Protein AF-A0A164F4Z4-F1 (afdb_monomer)

Solvent-accessible surface area (backbone atoms only — not comparable to full-atom values): 7548 Å² total; per-residue (Å²): 142,72,83,65,58,63,58,51,52,52,52,52,50,51,51,52,51,50,52,52,50,52,53,50,49,54,50,50,55,52,51,49,52,57,52,59,76,65,56,70,91,72,82,82,53,65,68,43,46,25,25,40,56,56,80,94,64,96,66,81,93,63,82,51,62,47,60,69,23,31,31,67,40,75,74,47,100,58,28,31,31,33,27,37,74,91,41,78,86,50,63,48,80,43,49,49,86,43,48,43,82,53,78,81,72,95,64,68,84,70,52,65,65,50,55,55,57,51,51,68,63,67,77,75,120

Secondary structure (DSSP, 8-state):
--TTHHHHHHHHHHHHHHHHHHHHHHHHHHHHHHHHHT-------TT-EEEEEPPP-SSTT---EEEEEEEEEESSSSEEEEEESS-TT-EEEEEGGGEEE-------TTHHHHHHHHHHHHT--

Organism: NCBI:txid35525

Mean predicted aligned error: 12.6 Å

Structure (mmCIF, N/CA/C/O backbone):
data_AF-A0A164F4Z4-F1
#
_entry.id   AF-A0A164F4Z4-F1
#
loop_
_atom_site.group_PDB
_atom_site.id
_atom_site.type_symbol
_atom_site.label_atom_id
_atom_site.label_alt_id
_atom_site.label_comp_id
_atom_site.label_asym_id
_atom_site.label_entity_id
_atom_site.label_seq_id
_atom_site.pdbx_PDB_ins_code
_atom_site.Cartn_x
_atom_site.Cartn_y
_atom_site.Cartn_z
_atom_site.occupancy
_atom_site.B_iso_or_equiv
_atom_site.auth_seq_id
_atom_site.auth_comp_id
_atom_site.auth_asym_id
_atom_site.auth_atom_id
_atom_site.pdbx_PDB_model_num
ATOM 1 N N . MET A 1 1 ? 50.979 -8.398 -28.961 1.00 48.81 1 MET A N 1
ATOM 2 C CA . MET A 1 1 ? 49.786 -7.734 -29.531 1.00 48.81 1 MET A CA 1
ATOM 3 C C . MET A 1 1 ? 48.606 -7.921 -28.572 1.00 48.81 1 MET A C 1
ATOM 5 O O . MET A 1 1 ? 47.720 -8.707 -28.859 1.00 48.81 1 MET A O 1
ATOM 9 N N . GLU A 1 2 ? 48.610 -7.248 -27.415 1.00 59.25 2 GLU A N 1
ATOM 10 C CA . GLU A 1 2 ? 47.579 -7.417 -26.360 1.00 59.25 2 GLU A CA 1
ATOM 11 C C . GLU A 1 2 ? 46.721 -6.152 -26.131 1.00 59.25 2 GLU A C 1
ATOM 13 O O . GLU A 1 2 ? 45.749 -6.178 -25.384 1.00 59.25 2 GLU A O 1
ATOM 18 N N . GLY A 1 3 ? 47.025 -5.046 -26.821 1.00 58.75 3 GLY A N 1
ATOM 19 C CA . GLY A 1 3 ? 46.422 -3.729 -26.566 1.00 58.75 3 GLY A CA 1
ATOM 20 C C . GLY A 1 3 ? 44.973 -3.524 -27.029 1.00 58.75 3 GLY A C 1
ATOM 21 O O . GLY A 1 3 ? 44.382 -2.520 -26.662 1.00 58.75 3 GLY A O 1
ATOM 22 N N . ASN A 1 4 ? 44.380 -4.446 -27.796 1.00 65.94 4 ASN A N 1
ATOM 23 C CA . ASN A 1 4 ? 43.045 -4.251 -28.394 1.00 65.94 4 ASN A CA 1
ATOM 24 C C . ASN A 1 4 ? 41.904 -4.931 -27.617 1.00 65.94 4 ASN A C 1
ATOM 26 O O . ASN A 1 4 ? 40.745 -4.545 -27.737 1.00 65.94 4 ASN A O 1
ATOM 30 N N . GLN A 1 5 ? 42.209 -5.940 -26.794 1.00 65.12 5 GLN A N 1
ATOM 31 C CA . GLN A 1 5 ? 41.161 -6.702 -26.108 1.00 65.12 5 GLN A CA 1
ATOM 32 C C . GLN A 1 5 ? 40.534 -5.918 -24.949 1.00 65.12 5 GLN A C 1
ATOM 34 O O . GLN A 1 5 ? 39.324 -5.973 -24.747 1.00 65.12 5 GLN A O 1
ATOM 39 N N . HIS A 1 6 ? 41.329 -5.136 -24.215 1.00 68.19 6 HIS A N 1
ATOM 40 C CA . HIS A 1 6 ? 40.847 -4.367 -23.065 1.00 68.19 6 HIS A CA 1
ATOM 41 C C . HIS A 1 6 ? 39.853 -3.257 -23.462 1.00 68.19 6 HIS A C 1
ATOM 43 O O . HIS A 1 6 ? 38.862 -3.023 -22.766 1.00 68.19 6 HIS A O 1
ATOM 49 N N . GLU A 1 7 ? 40.070 -2.605 -24.609 1.00 75.31 7 GLU A N 1
ATOM 50 C CA . GLU A 1 7 ? 39.136 -1.606 -25.144 1.00 75.31 7 GLU A CA 1
ATOM 51 C C . GLU A 1 7 ? 37.816 -2.237 -25.592 1.00 75.31 7 GLU A C 1
ATOM 53 O O . GLU A 1 7 ? 36.738 -1.697 -25.324 1.00 75.31 7 GLU A O 1
ATOM 58 N N . GLU A 1 8 ? 37.884 -3.415 -26.212 1.00 82.62 8 GLU A N 1
ATOM 59 C CA . GLU A 1 8 ? 36.706 -4.152 -26.653 1.00 82.62 8 GLU A CA 1
ATOM 60 C C . GLU A 1 8 ? 35.858 -4.633 -25.465 1.00 82.62 8 GLU A C 1
ATOM 62 O O . GLU A 1 8 ? 34.642 -4.417 -25.456 1.00 82.62 8 GLU A O 1
ATOM 67 N N . TYR A 1 9 ? 36.486 -5.165 -24.409 1.00 85.31 9 TYR A N 1
ATOM 68 C CA . TYR A 1 9 ? 35.792 -5.527 -23.167 1.00 85.31 9 TYR A CA 1
ATOM 69 C C . TYR A 1 9 ? 35.151 -4.315 -22.487 1.00 85.31 9 TYR A C 1
ATOM 71 O O . TYR A 1 9 ? 33.985 -4.376 -22.093 1.00 85.31 9 TYR A O 1
ATOM 79 N N . SER A 1 10 ? 35.860 -3.185 -22.403 1.00 88.06 10 SER A N 1
ATOM 80 C CA . SER A 1 10 ? 35.313 -1.941 -21.843 1.00 88.06 10 SER A CA 1
ATOM 81 C C . SER A 1 10 ? 34.098 -1.448 -22.637 1.00 88.06 10 SER A C 1
ATOM 83 O O . SER A 1 10 ? 33.088 -1.026 -22.064 1.00 88.06 10 SER A O 1
ATOM 85 N N . ARG A 1 11 ? 34.140 -1.563 -23.970 1.00 90.31 11 ARG A N 1
ATOM 86 C CA . ARG A 1 11 ? 33.025 -1.195 -24.850 1.00 90.31 11 ARG A CA 1
ATOM 87 C C . ARG A 1 11 ? 31.821 -2.117 -24.671 1.00 90.31 11 ARG A C 1
ATOM 89 O O . ARG A 1 11 ? 30.692 -1.627 -24.613 1.00 90.31 11 ARG A O 1
ATOM 96 N N . GLN A 1 12 ? 32.036 -3.428 -24.587 1.00 90.81 12 GLN A N 1
ATOM 97 C CA . GLN A 1 12 ? 30.966 -4.401 -24.352 1.00 90.81 12 GLN A CA 1
ATOM 98 C C . GLN A 1 12 ? 30.338 -4.223 -22.966 1.00 90.81 12 GLN A C 1
ATOM 100 O O . GLN A 1 12 ? 29.112 -4.194 -22.856 1.00 90.81 12 G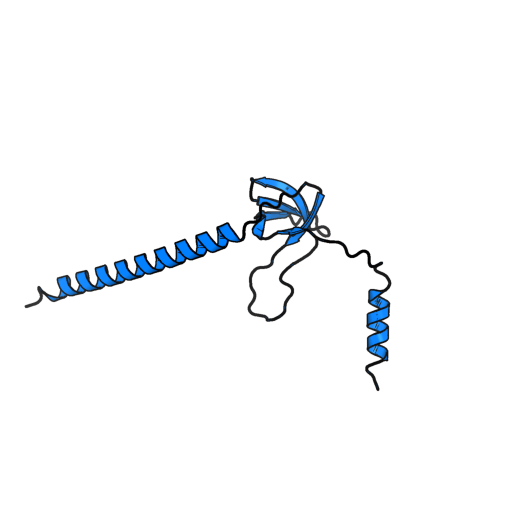LN A O 1
ATOM 105 N N . TRP A 1 13 ? 31.156 -4.004 -21.933 1.00 92.81 13 TRP A N 1
ATOM 106 C CA . TRP A 1 13 ? 30.694 -3.711 -20.578 1.00 92.81 13 TRP A CA 1
ATOM 107 C C . TRP A 1 13 ? 29.822 -2.453 -20.529 1.00 92.81 13 TRP A C 1
ATOM 109 O O . TRP A 1 13 ? 28.700 -2.502 -20.028 1.00 92.81 13 TRP A O 1
ATOM 119 N N . LYS A 1 14 ? 30.284 -1.343 -21.124 1.00 94.88 14 LYS A N 1
ATOM 120 C CA . LYS A 1 14 ? 29.508 -0.094 -21.199 1.00 94.88 14 LYS A CA 1
ATOM 121 C C . LYS A 1 14 ? 28.168 -0.294 -21.905 1.00 94.88 14 LYS A C 1
ATOM 123 O O . LYS A 1 14 ? 27.147 0.168 -21.405 1.00 94.88 14 LYS A O 1
ATOM 128 N N . LYS A 1 15 ? 28.148 -1.034 -23.020 1.00 94.94 15 LYS A N 1
ATOM 129 C CA . LYS A 1 15 ? 26.901 -1.375 -23.726 1.00 94.94 15 LYS A CA 1
ATOM 130 C C . LYS A 1 15 ? 25.951 -2.201 -22.856 1.00 94.94 15 LYS A C 1
ATOM 132 O O . LYS A 1 15 ? 24.760 -1.907 -22.816 1.00 94.94 15 LYS A O 1
ATOM 137 N N . ALA A 1 16 ? 26.458 -3.219 -22.161 1.00 94.56 16 ALA A N 1
ATOM 138 C CA . ALA A 1 16 ? 25.651 -4.055 -21.275 1.00 94.56 16 ALA A CA 1
ATOM 139 C C . ALA A 1 16 ? 25.078 -3.246 -20.100 1.00 94.56 16 ALA A C 1
ATOM 141 O O . ALA A 1 16 ? 23.894 -3.368 -19.786 1.00 94.56 16 ALA A O 1
ATOM 142 N N . GLN A 1 17 ? 25.889 -2.374 -19.498 1.00 95.88 17 GLN A N 1
ATOM 143 C CA . GLN A 1 17 ? 25.465 -1.477 -18.426 1.00 95.88 17 GLN A CA 1
ATOM 144 C C . GLN A 1 17 ? 24.385 -0.499 -18.902 1.00 95.88 17 GLN A C 1
ATOM 146 O O . GLN A 1 17 ? 23.386 -0.293 -18.213 1.00 95.88 17 GLN A O 1
ATOM 151 N N . GLU A 1 18 ? 24.547 0.080 -20.090 1.00 96.62 18 GLU A N 1
ATOM 152 C CA . GLU A 1 18 ? 23.564 0.996 -20.660 1.00 96.62 18 GLU A CA 1
ATOM 153 C C . GLU A 1 18 ? 22.235 0.297 -20.964 1.00 96.62 18 GLU A C 1
ATOM 155 O O . GLU A 1 18 ? 21.176 0.799 -20.584 1.00 96.62 18 GLU A O 1
ATOM 160 N N . LEU A 1 19 ? 22.276 -0.905 -21.544 1.00 96.94 19 LEU A N 1
ATOM 161 C CA . LEU A 1 19 ? 21.081 -1.728 -21.740 1.00 96.94 19 LEU A CA 1
ATOM 162 C C . LEU A 1 19 ? 20.391 -2.048 -20.408 1.00 96.94 19 LEU A C 1
ATOM 164 O O . LEU A 1 19 ? 19.179 -1.858 -20.282 1.00 96.94 19 LEU A O 1
ATOM 168 N N . ALA A 1 20 ? 21.146 -2.479 -19.395 1.00 96.12 20 ALA A N 1
ATOM 169 C CA . ALA A 1 20 ? 20.605 -2.765 -18.069 1.00 96.12 20 ALA A CA 1
ATOM 170 C C . ALA A 1 20 ? 19.920 -1.532 -17.456 1.00 96.12 20 ALA A C 1
ATOM 172 O O . ALA A 1 20 ? 18.789 -1.632 -16.977 1.00 96.12 20 ALA A O 1
ATOM 173 N N . ASN A 1 21 ? 20.548 -0.357 -17.549 1.00 96.94 21 ASN A N 1
ATOM 174 C CA . ASN A 1 21 ? 19.987 0.903 -17.061 1.00 96.94 21 ASN A CA 1
ATOM 175 C C . ASN A 1 21 ? 18.705 1.294 -17.804 1.00 96.94 21 ASN A C 1
ATOM 177 O O . ASN A 1 21 ? 17.725 1.690 -17.173 1.00 96.94 21 ASN A O 1
ATOM 181 N N . GLN A 1 22 ? 18.667 1.140 -19.130 1.00 97.19 22 GLN A N 1
ATOM 182 C CA . GLN A 1 22 ? 17.468 1.416 -19.923 1.00 97.19 22 GLN A CA 1
ATOM 183 C C . GLN A 1 22 ? 16.305 0.495 -19.537 1.00 97.19 22 GLN A C 1
ATOM 185 O O . GLN A 1 22 ? 15.163 0.949 -19.415 1.00 97.19 22 GLN A O 1
ATOM 190 N N . HIS A 1 23 ? 16.573 -0.795 -19.330 1.00 96.81 23 HIS A N 1
ATOM 191 C CA . HIS A 1 23 ? 15.556 -1.745 -18.883 1.00 96.81 23 HIS A CA 1
ATOM 192 C C . HIS A 1 23 ? 15.076 -1.443 -17.464 1.00 96.81 23 HIS A C 1
ATOM 194 O O . HIS A 1 23 ? 13.867 -1.448 -17.223 1.00 96.81 23 HIS A O 1
ATOM 200 N N . LEU A 1 24 ? 15.999 -1.126 -16.554 1.00 96.56 24 LEU A N 1
ATOM 201 C CA . LEU A 1 24 ? 15.677 -0.746 -15.185 1.00 96.56 24 LEU A CA 1
ATOM 202 C C . LEU A 1 24 ? 14.796 0.504 -15.157 1.00 96.56 24 LEU A C 1
ATOM 204 O O . LEU A 1 24 ? 13.750 0.496 -14.512 1.00 96.56 24 LEU A O 1
ATOM 208 N N . PHE A 1 25 ? 15.165 1.534 -15.918 1.00 97.31 25 PHE A N 1
ATOM 209 C CA . PHE A 1 25 ? 14.386 2.761 -16.033 1.00 97.31 25 PHE A CA 1
ATOM 210 C C . PHE A 1 25 ? 12.969 2.472 -16.536 1.00 97.31 25 PHE A C 1
ATOM 212 O O . PHE A 1 25 ? 11.996 2.821 -15.872 1.00 97.31 25 PHE A O 1
ATOM 219 N N . LYS A 1 26 ? 12.830 1.737 -17.649 1.00 96.56 26 LYS A N 1
ATOM 220 C CA . LYS A 1 26 ? 11.516 1.350 -18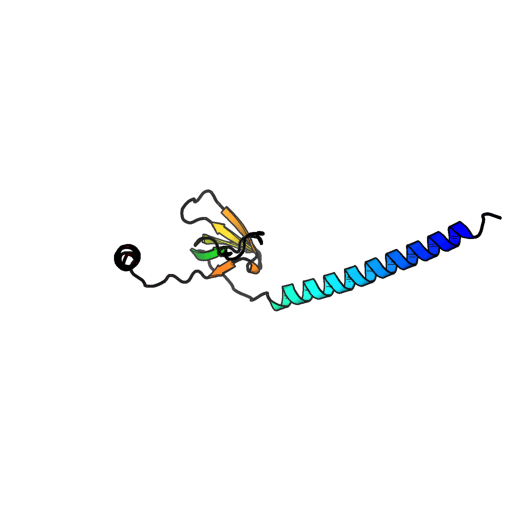.197 1.00 96.56 26 LYS A CA 1
ATOM 221 C C . LYS A 1 26 ? 10.667 0.584 -17.179 1.00 96.56 26 LYS A C 1
ATOM 223 O O . LYS A 1 26 ? 9.468 0.850 -17.055 1.00 96.56 26 LYS A O 1
ATOM 228 N N . ALA A 1 27 ? 11.267 -0.356 -16.448 1.00 95.31 27 ALA A N 1
ATOM 229 C CA . ALA A 1 27 ? 10.578 -1.132 -15.422 1.00 95.31 27 ALA A CA 1
ATOM 230 C C . ALA A 1 27 ? 10.113 -0.247 -14.255 1.00 95.31 27 ALA A C 1
ATOM 232 O O . ALA A 1 27 ? 8.949 -0.325 -13.861 1.00 95.31 27 ALA A O 1
ATOM 233 N N . GLN A 1 28 ? 10.979 0.640 -13.758 1.00 94.81 28 GLN A N 1
ATOM 234 C CA . GLN A 1 28 ? 10.659 1.586 -12.686 1.00 94.81 28 GLN A CA 1
ATOM 235 C C . GLN A 1 28 ? 9.553 2.562 -13.097 1.00 94.81 28 GLN A C 1
ATOM 237 O O . GLN A 1 28 ? 8.596 2.749 -12.346 1.00 94.81 28 GLN A O 1
ATOM 242 N N . THR A 1 29 ? 9.619 3.137 -14.304 1.00 94.38 29 THR A N 1
ATOM 243 C CA . THR A 1 29 ? 8.572 4.031 -14.823 1.00 94.38 29 THR A CA 1
ATOM 244 C C . THR A 1 29 ? 7.225 3.316 -14.892 1.00 94.38 29 THR A C 1
ATOM 246 O O . THR A 1 29 ? 6.206 3.856 -14.457 1.00 94.38 29 THR A O 1
ATOM 249 N N . LYS A 1 30 ? 7.213 2.074 -15.390 1.00 92.88 30 LYS A N 1
ATOM 250 C CA . LYS A 1 30 ? 6.002 1.251 -15.464 1.00 92.88 30 LYS A CA 1
ATOM 251 C C . LYS A 1 30 ? 5.455 0.933 -14.069 1.00 92.88 30 LYS A C 1
ATOM 253 O O . LYS A 1 30 ? 4.256 1.076 -13.845 1.00 92.88 30 LYS A O 1
ATOM 258 N N . GLN A 1 31 ? 6.318 0.547 -13.129 1.00 89.44 31 GLN A N 1
ATOM 259 C CA . GLN A 1 31 ? 5.931 0.255 -11.748 1.00 89.44 31 GLN A CA 1
ATOM 260 C C . GLN A 1 31 ? 5.341 1.482 -11.046 1.00 89.44 31 GLN A C 1
ATOM 262 O O . GLN A 1 31 ? 4.295 1.358 -10.412 1.00 89.44 31 GLN A O 1
ATOM 267 N N . LYS A 1 32 ? 5.966 2.656 -11.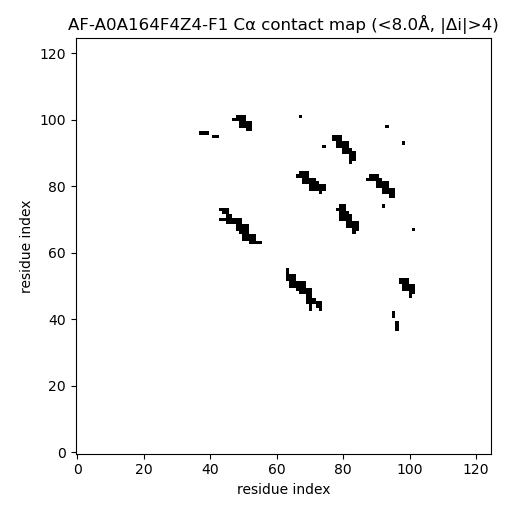203 1.00 89.50 32 LYS A N 1
ATOM 268 C CA . LYS A 1 32 ? 5.459 3.922 -10.663 1.00 89.50 32 LYS A CA 1
ATOM 269 C C . LYS A 1 32 ? 4.065 4.227 -11.204 1.00 89.50 32 LYS A C 1
ATOM 271 O O . LYS A 1 32 ? 3.144 4.421 -10.421 1.00 89.50 32 LYS A O 1
ATOM 276 N N . LYS A 1 33 ? 3.883 4.154 -12.528 1.00 89.06 33 LYS A N 1
ATOM 277 C CA . LYS A 1 33 ? 2.579 4.396 -13.161 1.00 89.06 33 LYS A CA 1
ATOM 278 C C . LYS A 1 33 ? 1.483 3.488 -12.593 1.00 89.06 33 LYS A C 1
ATOM 280 O O . LYS A 1 33 ? 0.409 3.976 -12.268 1.00 89.06 33 LYS A O 1
ATOM 285 N N . TYR A 1 34 ? 1.749 2.187 -12.446 1.00 84.75 34 TYR A N 1
ATOM 286 C CA . TYR A 1 34 ? 0.769 1.264 -11.857 1.00 84.75 34 TYR A CA 1
ATOM 287 C C . TYR A 1 34 ? 0.465 1.551 -10.389 1.00 84.75 34 TYR A C 1
ATOM 289 O O . TYR A 1 34 ? -0.656 1.316 -9.943 1.00 84.75 34 TYR A O 1
ATOM 297 N N . TYR A 1 35 ? 1.463 1.994 -9.627 1.00 80.44 35 TYR A N 1
ATOM 298 C CA . TYR A 1 35 ? 1.268 2.340 -8.227 1.00 80.44 35 TYR A CA 1
ATOM 299 C C . TYR A 1 35 ? 0.382 3.584 -8.088 1.00 80.44 35 TYR A C 1
ATOM 301 O O . TYR A 1 35 ? -0.586 3.567 -7.327 1.00 80.44 35 TYR A O 1
ATOM 309 N N . ASP A 1 36 ? 0.676 4.624 -8.866 1.00 79.31 36 ASP A N 1
ATOM 310 C CA . ASP A 1 36 ? -0.041 5.898 -8.819 1.00 79.31 36 ASP A CA 1
ATOM 311 C C . ASP A 1 36 ? -1.502 5.733 -9.290 1.00 79.31 36 ASP A C 1
ATOM 313 O O . ASP A 1 36 ? -2.417 6.185 -8.607 1.00 79.31 36 ASP A O 1
ATOM 317 N N . ASP A 1 37 ? -1.746 4.986 -10.376 1.00 75.50 37 ASP A N 1
ATOM 318 C CA . ASP A 1 37 ? -3.090 4.748 -10.945 1.00 75.50 37 ASP A CA 1
ATOM 319 C C . ASP A 1 37 ? -4.018 3.944 -10.008 1.00 75.50 37 ASP A C 1
ATOM 321 O O . ASP A 1 37 ? -5.235 4.124 -9.980 1.00 75.50 37 ASP A O 1
ATOM 325 N N . GLY A 1 38 ? -3.447 3.056 -9.186 1.00 63.22 38 GLY A N 1
ATOM 326 C CA . GLY A 1 38 ? -4.196 2.243 -8.223 1.00 63.22 38 GLY A CA 1
ATOM 327 C C . GLY A 1 38 ? -4.468 2.922 -6.877 1.00 63.22 38 GLY A C 1
ATOM 328 O O . GLY A 1 38 ? -5.198 2.359 -6.053 1.00 63.22 38 GLY A O 1
ATOM 329 N N . THR A 1 39 ? -3.881 4.096 -6.627 1.00 62.97 39 THR A N 1
ATOM 330 C CA . THR A 1 39 ? -3.963 4.781 -5.332 1.00 62.97 39 THR A CA 1
ATOM 331 C C . THR A 1 39 ? -5.263 5.576 -5.247 1.00 62.97 39 THR A C 1
ATOM 333 O O . THR A 1 39 ? -5.340 6.748 -5.601 1.00 62.97 39 THR A O 1
ATOM 336 N N . LYS A 1 40 ? -6.330 4.928 -4.771 1.00 63.50 40 LYS A N 1
ATOM 337 C CA . LYS A 1 40 ? -7.567 5.632 -4.413 1.00 63.50 40 LYS A CA 1
ATOM 338 C C . LYS A 1 40 ? -7.335 6.421 -3.127 1.00 63.50 40 LYS A C 1
ATOM 340 O O . LYS A 1 40 ? -6.858 5.858 -2.143 1.00 63.50 40 LYS A O 1
ATOM 345 N N . SER A 1 41 ? -7.734 7.690 -3.113 1.00 66.81 41 SER A N 1
ATOM 346 C CA . SER A 1 41 ? -7.694 8.592 -1.953 1.00 66.81 41 SER A CA 1
ATOM 347 C C . SER A 1 41 ? -8.747 8.226 -0.896 1.00 66.81 41 SER A C 1
ATOM 349 O O . SER A 1 41 ? -9.595 9.029 -0.511 1.00 66.81 41 SER A O 1
ATOM 351 N N . VAL A 1 42 ? -8.723 6.978 -0.424 1.00 78.62 42 VAL A N 1
ATOM 352 C CA . VAL A 1 42 ? -9.597 6.527 0.659 1.00 78.62 42 VAL A CA 1
ATOM 353 C C . VAL A 1 42 ? -9.046 7.074 1.967 1.00 78.62 42 VAL A C 1
ATOM 355 O O . VAL A 1 42 ? -7.967 6.677 2.410 1.00 78.62 42 VAL A O 1
ATOM 358 N N . LYS A 1 43 ? -9.796 7.994 2.573 1.00 86.06 43 LYS A N 1
ATOM 359 C CA . LYS A 1 43 ? -9.534 8.483 3.925 1.00 86.06 43 LYS A CA 1
ATOM 360 C C . LYS A 1 43 ? -10.263 7.597 4.924 1.00 86.06 43 LYS A C 1
ATOM 362 O O . LYS A 1 43 ? -11.428 7.268 4.718 1.00 86.06 43 LYS A O 1
ATOM 367 N N . TYR A 1 44 ? -9.568 7.241 5.995 1.00 89.62 44 TYR A N 1
ATOM 368 C CA . TYR A 1 44 ? -10.119 6.482 7.112 1.00 89.62 44 TYR A CA 1
ATOM 369 C C . TYR A 1 44 ? -10.138 7.341 8.372 1.00 89.62 44 TYR A C 1
ATOM 371 O O . TYR A 1 44 ? -9.211 8.126 8.600 1.00 89.62 44 TYR A O 1
ATOM 379 N N . ASN A 1 45 ? -11.159 7.155 9.200 1.00 91.50 45 ASN A N 1
ATOM 380 C CA . ASN A 1 45 ? -11.277 7.793 10.502 1.00 91.50 45 ASN A CA 1
ATOM 381 C C . ASN A 1 45 ? -10.890 6.815 11.625 1.00 91.50 45 ASN A C 1
ATOM 383 O O . ASN A 1 45 ? -11.064 5.599 11.483 1.00 91.50 45 ASN A O 1
ATOM 387 N N . PRO A 1 46 ? -10.375 7.316 12.763 1.00 93.25 46 PRO A N 1
ATOM 388 C CA . PRO A 1 46 ? -10.232 6.514 13.973 1.00 93.25 46 PRO A CA 1
ATOM 389 C C . PRO A 1 46 ? -11.546 5.809 14.319 1.00 93.25 46 PRO A C 1
ATOM 391 O O . PRO A 1 46 ? -12.586 6.451 14.434 1.00 93.25 46 PRO A O 1
ATOM 394 N N . GLY A 1 47 ? -11.500 4.492 14.495 1.00 91.56 47 GLY A N 1
ATOM 395 C CA . GLY A 1 47 ? -12.679 3.672 14.764 1.00 91.56 47 GLY A CA 1
ATOM 396 C C . GLY A 1 47 ? -13.154 2.818 13.592 1.00 91.56 47 GLY A C 1
ATOM 397 O O . GLY A 1 47 ? -13.762 1.778 13.846 1.00 91.56 47 GLY A O 1
ATOM 398 N N . ASP A 1 48 ? -12.823 3.189 12.353 1.00 92.19 48 ASP A N 1
ATOM 399 C CA . ASP A 1 48 ? -13.254 2.447 11.168 1.00 92.19 48 ASP A CA 1
ATOM 400 C C . ASP A 1 48 ? -12.676 1.028 11.145 1.00 92.19 48 ASP A C 1
ATOM 402 O O . ASP A 1 48 ? -11.521 0.789 11.519 1.00 92.19 48 ASP A O 1
ATOM 406 N N . LEU A 1 49 ? -13.484 0.083 10.660 1.00 93.38 49 LEU A N 1
ATOM 407 C CA . LEU A 1 49 ? -13.068 -1.297 10.454 1.00 93.38 49 LEU A CA 1
ATOM 408 C C . LEU A 1 49 ? -12.525 -1.487 9.038 1.00 93.38 49 LEU A C 1
ATOM 410 O O . LEU A 1 49 ? -13.162 -1.121 8.049 1.00 93.38 49 LEU A O 1
ATOM 414 N N . VAL A 1 50 ? -11.352 -2.102 8.930 1.00 93.31 50 VAL A N 1
ATOM 415 C CA . VAL A 1 50 ? -10.632 -2.298 7.671 1.00 93.31 50 VAL A CA 1
ATOM 416 C C . VAL A 1 50 ? -10.055 -3.704 7.561 1.00 93.31 50 VAL A C 1
ATOM 418 O O . VAL A 1 50 ? -9.660 -4.311 8.547 1.00 93.31 50 VAL A O 1
ATOM 421 N N . LEU A 1 51 ? -9.968 -4.218 6.341 1.00 93.25 51 LEU A N 1
ATOM 422 C CA . LEU A 1 51 ? -9.270 -5.449 5.997 1.00 93.25 51 LEU A CA 1
ATOM 423 C C . LEU A 1 51 ? -7.830 -5.147 5.585 1.00 93.25 51 LEU A C 1
ATOM 425 O O . LEU A 1 51 ? -7.585 -4.217 4.814 1.00 93.25 51 LEU A O 1
ATOM 429 N N . LEU A 1 52 ? -6.890 -5.990 6.013 1.00 93.19 52 LEU A N 1
ATOM 430 C CA . LEU A 1 52 ? -5.480 -5.893 5.636 1.00 93.19 52 LEU A CA 1
ATOM 431 C C . LEU A 1 52 ? -5.138 -6.846 4.485 1.00 93.19 52 LEU A C 1
ATOM 433 O O . LEU A 1 52 ? -5.349 -8.056 4.574 1.00 93.19 52 LEU A O 1
ATOM 437 N N . LYS A 1 53 ? -4.517 -6.325 3.425 1.00 91.25 53 LYS A N 1
ATOM 438 C CA . LYS A 1 53 ? -3.996 -7.132 2.316 1.00 91.25 53 LYS A CA 1
ATOM 439 C C . LYS A 1 53 ? -2.728 -7.886 2.726 1.00 91.25 53 LYS A C 1
ATOM 441 O O . LYS A 1 53 ? -1.696 -7.268 3.002 1.00 91.25 53 LYS A O 1
ATOM 446 N N . ALA A 1 54 ? -2.777 -9.211 2.707 1.00 87.50 54 ALA A N 1
ATOM 447 C CA . ALA A 1 54 ? -1.647 -10.108 2.917 1.00 87.50 54 ALA A CA 1
ATOM 448 C C . ALA A 1 54 ? -0.648 -10.063 1.739 1.00 87.50 54 ALA A C 1
ATOM 450 O O . ALA A 1 54 ? -1.050 -9.795 0.598 1.00 87.50 54 ALA A O 1
ATOM 451 N N . PRO A 1 55 ? 0.648 -10.333 1.984 1.00 85.50 55 PRO A N 1
ATOM 452 C CA . PRO A 1 55 ? 1.624 -10.487 0.911 1.00 85.50 55 PRO A CA 1
ATOM 453 C C . PRO A 1 55 ? 1.254 -11.667 -0.008 1.00 85.50 55 PRO A C 1
ATOM 455 O O . PRO A 1 55 ? 0.590 -12.610 0.436 1.00 85.50 55 PRO A O 1
ATOM 458 N N . PRO A 1 56 ? 1.661 -11.629 -1.290 1.00 80.81 56 PRO A N 1
ATOM 459 C CA . PRO A 1 56 ? 1.419 -12.732 -2.210 1.00 80.81 56 PRO A CA 1
ATOM 460 C C . PRO A 1 56 ? 2.077 -14.017 -1.690 1.00 80.81 56 PRO A C 1
ATOM 462 O O . PRO A 1 56 ? 3.229 -14.012 -1.268 1.00 80.81 56 PRO A O 1
ATOM 465 N N . GLN A 1 57 ? 1.325 -15.118 -1.708 1.00 78.00 57 GLN A N 1
ATOM 466 C CA . GLN A 1 57 ? 1.789 -16.448 -1.311 1.00 78.00 57 GLN A CA 1
ATOM 467 C C . GLN A 1 57 ? 1.662 -17.406 -2.497 1.00 78.00 57 GLN A C 1
ATOM 469 O O . GLN A 1 57 ? 0.766 -17.249 -3.324 1.00 78.00 57 GLN A O 1
ATOM 474 N N . ALA A 1 58 ? 2.526 -18.423 -2.554 1.00 75.69 58 ALA A N 1
ATOM 475 C CA . ALA A 1 58 ? 2.563 -19.399 -3.648 1.00 75.69 58 ALA A CA 1
ATOM 476 C C . ALA A 1 58 ? 1.293 -20.272 -3.757 1.00 75.69 58 ALA A C 1
ATOM 478 O O . ALA A 1 58 ? 1.038 -20.882 -4.795 1.00 75.69 58 ALA A O 1
ATOM 479 N N . ARG A 1 59 ? 0.473 -20.339 -2.697 1.00 77.69 59 ARG A N 1
ATOM 480 C CA . ARG A 1 59 ? -0.747 -21.159 -2.663 1.00 77.69 59 ARG A CA 1
ATOM 481 C C . ARG A 1 59 ? -1.904 -20.450 -3.377 1.00 77.69 59 ARG A C 1
ATOM 483 O O . ARG A 1 59 ? -2.294 -19.346 -2.996 1.00 77.69 59 ARG A O 1
ATOM 490 N N . LYS A 1 60 ? -2.477 -21.110 -4.390 1.00 77.44 60 LYS A N 1
ATOM 491 C CA . LYS A 1 60 ? -3.642 -20.625 -5.152 1.00 77.44 60 LYS A CA 1
ATOM 492 C C . LYS A 1 60 ? -4.902 -20.563 -4.260 1.00 77.44 60 LYS A C 1
ATOM 494 O O . LYS A 1 60 ? -5.036 -21.346 -3.326 1.00 77.44 60 LYS A O 1
ATOM 499 N N . PHE A 1 61 ? -5.806 -19.622 -4.553 1.00 76.50 61 PHE A N 1
ATOM 500 C CA . PHE A 1 61 ? -7.139 -19.444 -3.932 1.00 76.50 61 PHE A CA 1
ATOM 501 C C . PHE A 1 61 ? -7.216 -19.084 -2.438 1.00 76.50 61 PHE A C 1
ATOM 503 O O . PHE A 1 61 ? -8.303 -19.091 -1.864 1.00 76.50 61 PHE A O 1
ATOM 510 N N . ARG A 1 62 ? -6.115 -18.697 -1.786 1.00 78.81 62 ARG A N 1
ATOM 511 C CA . ARG A 1 62 ? -6.203 -18.194 -0.407 1.00 78.81 62 ARG A CA 1
ATOM 512 C C . ARG A 1 62 ? -6.782 -16.777 -0.374 1.00 78.81 62 ARG A C 1
ATOM 514 O O . ARG A 1 62 ? -6.406 -15.927 -1.186 1.00 78.81 62 ARG A O 1
ATOM 521 N N . ASN A 1 63 ? -7.649 -16.505 0.603 1.00 82.06 63 ASN A N 1
ATOM 522 C CA . ASN A 1 63 ? -8.152 -15.155 0.828 1.00 82.06 63 A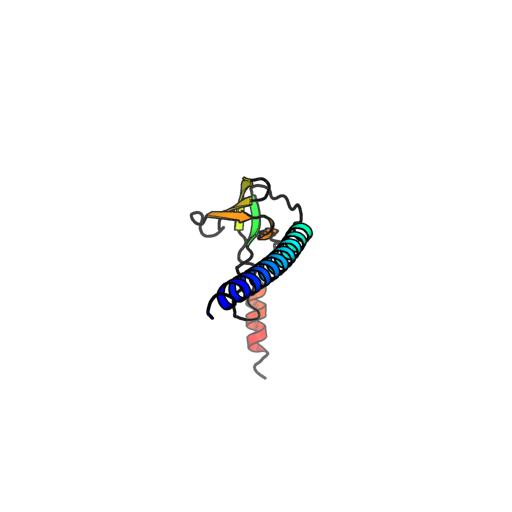SN A CA 1
ATOM 523 C C . ASN A 1 63 ? -6.976 -14.219 1.155 1.00 82.06 63 ASN A C 1
ATOM 525 O O . ASN A 1 63 ? -6.227 -14.459 2.100 1.00 82.06 63 ASN A O 1
ATOM 529 N N . ARG A 1 64 ? -6.785 -13.174 0.342 1.00 87.38 64 ARG A N 1
ATOM 530 C CA . ARG 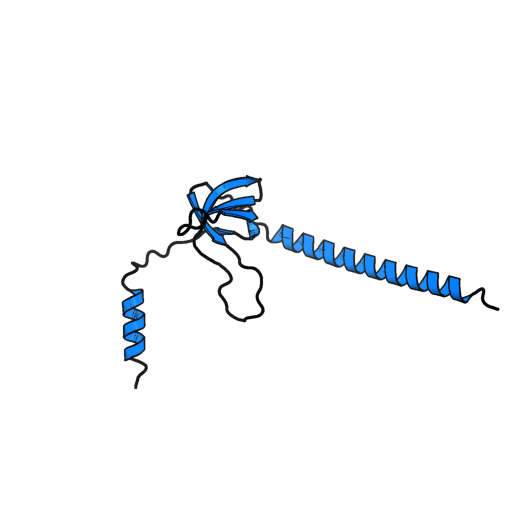A 1 64 ? -5.679 -12.208 0.501 1.00 87.38 64 ARG A CA 1
ATOM 531 C C . ARG A 1 64 ? -6.001 -11.081 1.476 1.00 87.38 64 ARG A C 1
ATOM 533 O O . ARG A 1 64 ? -5.134 -10.260 1.737 1.00 87.38 64 ARG A O 1
ATOM 540 N N . TRP A 1 65 ? -7.233 -11.014 1.964 1.00 90.50 65 TRP A N 1
ATOM 541 C CA . TRP A 1 65 ? -7.697 -9.987 2.886 1.00 90.50 65 TRP A CA 1
ATOM 542 C C . TRP A 1 65 ? -7.916 -10.621 4.252 1.00 90.50 65 TRP A C 1
ATOM 544 O O . TRP A 1 65 ? -8.750 -11.512 4.403 1.00 90.50 65 TRP A O 1
ATOM 554 N N . ASN A 1 66 ? -7.134 -10.178 5.226 1.00 88.69 66 ASN A N 1
ATOM 555 C CA . ASN A 1 66 ? -7.173 -10.679 6.587 1.00 88.69 66 ASN A CA 1
ATOM 556 C C . ASN A 1 66 ? -7.945 -9.706 7.456 1.00 88.69 66 ASN A C 1
ATOM 558 O O . ASN A 1 66 ? -7.649 -8.517 7.364 1.00 88.69 66 ASN A O 1
ATOM 562 N N . GLY A 1 67 ? -8.817 -10.271 8.302 1.00 81.38 67 GLY A N 1
ATOM 563 C CA . GLY A 1 67 ? -9.383 -9.708 9.532 1.00 81.38 67 GLY A CA 1
ATOM 564 C C . GLY A 1 67 ? -10.079 -8.352 9.412 1.00 81.38 67 GLY A C 1
ATOM 565 O O . GLY A 1 67 ? -9.620 -7.482 8.688 1.00 81.38 67 GLY A O 1
ATOM 566 N N . PRO A 1 68 ? -11.146 -8.093 10.170 1.00 89.94 68 PRO A N 1
ATOM 567 C CA . PRO A 1 68 ? -11.449 -6.717 10.511 1.00 89.94 68 PRO A CA 1
ATOM 568 C C . PRO A 1 68 ? -10.392 -6.230 11.521 1.00 89.94 68 PRO A C 1
ATOM 570 O O . PRO A 1 68 ? -10.197 -6.814 12.585 1.00 89.94 68 PRO A O 1
ATOM 573 N N . PHE A 1 69 ? -9.672 -5.179 11.154 1.00 93.31 69 PHE A N 1
ATOM 574 C CA . PHE A 1 69 ? -8.782 -4.394 12.003 1.00 93.31 69 PHE A CA 1
ATOM 575 C C . PHE A 1 69 ? -9.428 -3.038 12.256 1.00 93.31 69 PHE A C 1
ATOM 577 O O . PHE A 1 69 ? -10.177 -2.549 11.417 1.00 93.31 69 PHE A O 1
ATOM 584 N N . LYS A 1 70 ? -9.118 -2.411 13.385 1.00 94.88 70 LYS A N 1
ATOM 585 C CA . LYS A 1 70 ? -9.611 -1.075 13.723 1.00 94.88 70 LYS A CA 1
ATOM 586 C C . LYS A 1 70 ? -8.547 -0.029 13.412 1.00 94.88 70 LYS A C 1
ATOM 588 O O . LYS A 1 70 ? -7.395 -0.200 13.811 1.00 94.88 70 LYS A O 1
ATOM 593 N N . ILE A 1 71 ? -8.917 1.055 12.737 1.00 94.75 71 ILE A N 1
ATOM 594 C CA . ILE A 1 71 ? -8.054 2.233 12.583 1.00 94.75 71 ILE A CA 1
ATOM 595 C C . ILE A 1 71 ? -7.930 2.912 13.950 1.00 94.75 71 ILE A C 1
ATOM 597 O O . ILE A 1 71 ? -8.936 3.265 14.565 1.00 94.75 71 ILE A O 1
ATOM 601 N N . ILE A 1 72 ? -6.703 3.116 14.422 1.00 94.56 72 ILE A N 1
ATOM 602 C CA . ILE A 1 72 ? -6.433 3.845 15.668 1.00 94.56 72 ILE A CA 1
ATOM 603 C C . ILE A 1 72 ? -6.205 5.324 15.381 1.00 94.56 72 ILE A C 1
ATOM 605 O O . ILE A 1 72 ? -6.790 6.177 16.041 1.00 94.56 72 ILE A O 1
ATOM 609 N N . ARG A 1 73 ? -5.372 5.632 14.384 1.00 92.94 73 ARG A N 1
ATOM 610 C CA . ARG A 1 73 ? -5.0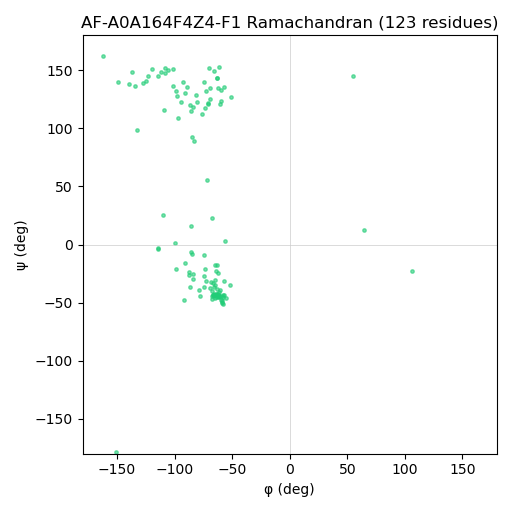91 7.002 13.937 1.00 92.94 73 ARG A CA 1
ATOM 611 C C . ARG A 1 73 ? -4.461 7.021 12.547 1.00 92.94 73 ARG A C 1
ATOM 613 O O . ARG A 1 73 ? -3.898 6.022 12.095 1.00 92.94 73 ARG A O 1
ATOM 620 N N . GLY A 1 74 ? -4.506 8.183 11.900 1.00 91.69 74 GLY A N 1
ATOM 621 C CA . GLY A 1 74 ? -3.627 8.489 10.772 1.00 91.69 74 GLY A CA 1
ATOM 622 C C . GLY A 1 74 ? -2.201 8.696 11.276 1.00 91.69 74 GLY A C 1
ATOM 623 O O . GLY A 1 74 ? -1.977 9.539 12.140 1.00 91.69 74 GLY A O 1
ATOM 624 N N . PHE A 1 75 ? -1.254 7.904 10.777 1.00 89.25 75 PHE A N 1
ATOM 625 C CA . PHE A 1 75 ? 0.167 8.069 11.093 1.00 89.25 75 PHE A CA 1
ATOM 626 C C . PHE A 1 75 ? 0.822 9.074 10.136 1.00 89.25 75 PHE A C 1
ATOM 628 O O . PHE A 1 75 ? 1.678 9.862 10.530 1.00 89.25 75 PHE A O 1
ATOM 635 N N . SER A 1 76 ? 0.408 9.073 8.869 1.00 88.00 76 SER A N 1
ATOM 636 C CA . SER A 1 76 ? 0.771 10.067 7.854 1.00 88.00 76 SER A CA 1
ATOM 637 C C . SER A 1 76 ? -0.365 10.193 6.835 1.00 88.00 76 SER A C 1
ATOM 639 O O . SER A 1 76 ? -1.374 9.500 6.939 1.00 88.00 76 SER A O 1
ATOM 641 N N . GLU A 1 77 ? -0.205 11.034 5.813 1.00 85.44 77 GLU A N 1
ATOM 642 C CA . GLU A 1 77 ? -1.224 11.226 4.768 1.00 85.44 77 GLU A CA 1
ATOM 643 C C . GLU A 1 77 ? -1.604 9.925 4.035 1.00 85.44 77 GLU A C 1
ATOM 645 O O . GLU A 1 77 ? -2.753 9.735 3.642 1.00 85.44 77 GLU A O 1
ATOM 650 N N . ILE A 1 78 ? -0.648 8.999 3.901 1.00 87.12 78 ILE A N 1
ATOM 651 C CA . ILE A 1 78 ? -0.822 7.734 3.173 1.00 87.12 78 ILE A CA 1
ATOM 652 C C . ILE A 1 78 ? -0.737 6.489 4.063 1.00 87.12 78 ILE A C 1
ATOM 654 O O . ILE A 1 78 ? -0.892 5.376 3.561 1.00 87.12 78 ILE A O 1
ATOM 658 N N . THR A 1 79 ? -0.463 6.631 5.363 1.00 92.00 79 THR A N 1
ATOM 659 C CA . THR A 1 79 ? -0.281 5.504 6.292 1.00 92.00 79 THR A CA 1
ATOM 660 C C . THR A 1 79 ? -1.161 5.643 7.525 1.00 92.00 79 THR A C 1
ATOM 662 O O . THR A 1 79 ? -1.291 6.710 8.124 1.00 92.00 79 THR A O 1
ATOM 665 N N . TYR A 1 80 ? -1.738 4.522 7.942 1.00 94.25 80 TYR A N 1
ATOM 666 C CA . TYR A 1 80 ? -2.615 4.436 9.101 1.00 94.25 80 TYR A CA 1
ATOM 667 C C . TYR A 1 80 ? -2.082 3.406 10.088 1.00 94.25 80 TYR A C 1
ATOM 669 O O . TYR A 1 80 ? -1.526 2.377 9.698 1.00 94.25 80 TYR A O 1
ATOM 677 N N . GLU A 1 81 ? -2.264 3.684 11.373 1.00 95.25 81 GLU A N 1
ATOM 678 C CA . GLU A 1 81 ? -2.031 2.712 12.431 1.00 95.25 81 GLU A CA 1
ATOM 679 C C . GLU A 1 81 ? -3.305 1.889 12.629 1.00 95.25 81 GLU A C 1
ATOM 681 O O . GLU A 1 81 ? -4.369 2.435 12.934 1.00 95.25 81 GLU A O 1
ATOM 686 N N . ILE A 1 82 ? -3.193 0.576 12.440 1.00 94.75 82 ILE A N 1
ATOM 687 C CA . ILE A 1 82 ? -4.281 -0.380 12.626 1.00 94.75 82 ILE A CA 1
ATOM 688 C C . ILE A 1 82 ? -4.006 -1.275 13.830 1.00 94.75 82 ILE A C 1
ATOM 690 O O . ILE A 1 82 ? -2.858 -1.614 14.120 1.00 94.75 82 ILE A O 1
ATOM 694 N N . GLN A 1 83 ? -5.072 -1.694 14.499 1.00 94.81 83 GLN A N 1
ATOM 695 C CA . GLN A 1 83 ? -5.032 -2.596 15.642 1.00 94.81 83 GLN A CA 1
ATOM 696 C C . GLN A 1 83 ? -5.930 -3.802 15.392 1.00 94.81 83 GLN A C 1
ATOM 698 O O . GLN A 1 83 ? -7.020 -3.680 14.825 1.00 94.81 83 GLN A O 1
ATOM 703 N N . ASN A 1 84 ? -5.476 -4.978 15.814 1.00 92.50 84 ASN A N 1
ATOM 704 C CA . ASN A 1 84 ? -6.309 -6.171 15.782 1.00 92.50 84 ASN A CA 1
ATOM 705 C C . ASN A 1 84 ? -7.441 -6.056 16.819 1.00 92.50 84 ASN A C 1
ATOM 707 O O . ASN A 1 84 ? -7.203 -5.678 17.964 1.00 92.50 84 ASN A O 1
ATOM 711 N N . ILE A 1 85 ? -8.667 -6.399 16.423 1.00 88.94 85 ILE A N 1
ATOM 712 C CA . ILE A 1 85 ? -9.844 -6.351 17.300 1.00 88.94 85 ILE A CA 1
ATOM 713 C C . ILE A 1 85 ? -9.746 -7.378 18.435 1.00 88.94 85 ILE A C 1
ATOM 715 O O . ILE A 1 85 ? -10.219 -7.111 19.532 1.00 88.94 85 ILE A O 1
ATOM 719 N N . THR A 1 86 ? -9.132 -8.540 18.196 1.00 87.06 86 THR A N 1
ATOM 720 C CA . THR A 1 86 ? -9.015 -9.594 19.218 1.00 87.06 86 THR A CA 1
ATOM 721 C C . THR A 1 86 ? -7.781 -9.442 20.098 1.00 87.06 86 THR A C 1
ATOM 723 O O . THR A 1 86 ? -7.772 -9.919 21.229 1.00 87.06 86 THR A O 1
ATOM 726 N N . ASN A 1 87 ? -6.726 -8.796 19.594 1.00 87.25 87 ASN A N 1
ATOM 727 C CA . ASN A 1 87 ? -5.472 -8.619 20.316 1.00 87.25 87 ASN A CA 1
ATOM 728 C C . ASN A 1 87 ? -4.995 -7.169 20.231 1.00 87.25 87 ASN A C 1
ATOM 730 O O . ASN A 1 87 ? -4.325 -6.766 19.280 1.00 87.25 87 ASN A O 1
ATOM 734 N N . GLU A 1 88 ? -5.282 -6.404 21.278 1.00 84.88 88 GLU A N 1
ATOM 735 C CA . GLU A 1 88 ? -4.989 -4.971 21.335 1.00 84.88 88 GLU A CA 1
ATOM 736 C C . GLU A 1 88 ? -3.494 -4.631 21.299 1.00 84.88 88 GLU A C 1
ATOM 738 O O . GLU A 1 88 ? -3.108 -3.531 20.896 1.00 84.88 88 GLU A O 1
ATOM 743 N N . LYS A 1 89 ? -2.633 -5.583 21.679 1.00 87.56 89 LYS A N 1
ATOM 744 C CA . LYS A 1 89 ? -1.175 -5.415 21.618 1.00 87.56 89 LYS A CA 1
ATOM 745 C C . LYS A 1 89 ? -0.655 -5.482 20.182 1.00 87.56 89 LYS A C 1
ATOM 747 O O . LYS A 1 89 ? 0.433 -4.983 19.904 1.00 87.56 89 LYS A O 1
ATOM 752 N N . GLN A 1 90 ? -1.411 -6.086 19.263 1.00 88.69 90 GLN A N 1
ATOM 753 C CA . GLN A 1 90 ? -1.017 -6.199 17.866 1.00 88.69 90 GLN A CA 1
ATOM 754 C C . GLN A 1 90 ? -1.422 -4.941 17.096 1.00 88.69 90 GLN A C 1
ATOM 756 O O . GLN A 1 90 ? -2.529 -4.838 16.561 1.00 88.69 90 GLN A O 1
ATOM 761 N N . LYS A 1 91 ? -0.481 -4.001 17.023 1.00 92.50 91 LYS A N 1
ATOM 762 C CA . LYS A 1 91 ? -0.584 -2.777 16.227 1.00 92.50 91 LYS A CA 1
ATOM 763 C C . LYS A 1 91 ? 0.346 -2.848 15.024 1.00 92.50 91 LYS A C 1
ATOM 765 O O . LYS A 1 91 ? 1.391 -3.497 15.061 1.00 92.50 91 LYS A O 1
ATOM 770 N N . SER A 1 92 ? -0.041 -2.228 13.920 1.00 92.06 92 SER A N 1
ATOM 771 C CA . SER A 1 92 ? 0.770 -2.192 12.703 1.00 92.06 92 SER A CA 1
ATOM 772 C C . SER A 1 92 ? 0.522 -0.905 11.935 1.00 92.06 92 SER A C 1
ATOM 774 O O . SER A 1 92 ? -0.615 -0.459 11.818 1.00 92.06 92 SER A O 1
ATOM 776 N N . ILE A 1 93 ? 1.584 -0.325 11.381 1.00 94.62 93 ILE A N 1
ATOM 777 C CA . ILE A 1 93 ? 1.496 0.850 10.511 1.00 94.62 93 ILE A CA 1
ATOM 778 C C . ILE A 1 93 ? 1.447 0.355 9.070 1.00 94.62 93 ILE A C 1
ATOM 780 O O . ILE A 1 93 ? 2.330 -0.380 8.624 1.00 94.62 93 ILE A O 1
ATOM 784 N N . VAL A 1 94 ? 0.391 0.720 8.349 1.00 92.50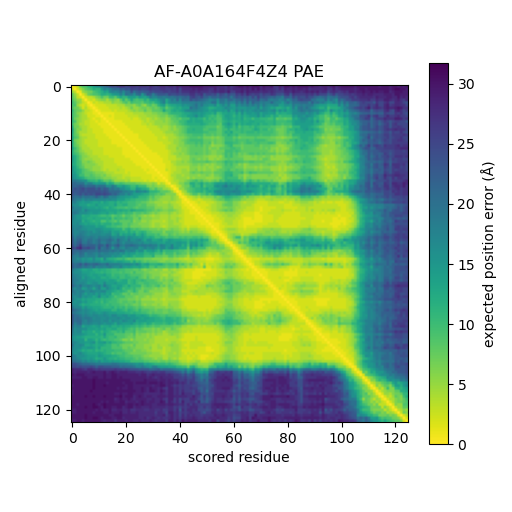 94 VAL A N 1
ATOM 785 C CA . VAL A 1 94 ? 0.100 0.172 7.025 1.00 92.50 94 VAL A CA 1
ATOM 786 C C . VAL A 1 94 ? -0.283 1.291 6.050 1.00 92.50 94 VAL A C 1
ATOM 788 O O . VAL A 1 94 ? -1.084 2.157 6.402 1.00 92.50 94 VAL A O 1
ATOM 791 N N . PRO A 1 95 ? 0.235 1.277 4.806 1.00 90.56 95 PRO A N 1
ATOM 792 C CA . PRO A 1 95 ? -0.222 2.183 3.758 1.00 90.56 95 PRO A CA 1
ATOM 793 C C . PRO A 1 95 ? -1.696 1.971 3.395 1.00 90.56 95 PRO A C 1
ATOM 795 O O . PRO A 1 95 ? -2.152 0.828 3.299 1.00 90.56 95 PRO A O 1
ATOM 798 N N . CYS A 1 96 ? -2.415 3.051 3.088 1.00 89.50 96 CYS A N 1
ATOM 799 C CA . CYS A 1 96 ? -3.830 3.033 2.702 1.00 89.50 96 CYS A CA 1
ATOM 800 C C . CYS A 1 96 ? -4.129 2.053 1.551 1.00 89.50 96 CYS A C 1
ATOM 802 O O . CYS A 1 96 ? -5.140 1.357 1.586 1.00 89.50 96 CYS A O 1
ATOM 804 N N . ASN A 1 97 ? -3.199 1.891 0.602 1.00 88.62 97 ASN A N 1
ATOM 805 C CA . ASN A 1 97 ? -3.294 0.968 -0.540 1.00 88.62 97 ASN A CA 1
ATOM 806 C C . ASN A 1 97 ? -3.374 -0.522 -0.159 1.00 88.62 97 ASN A C 1
ATOM 808 O O . ASN A 1 97 ? -3.744 -1.369 -0.978 1.00 88.62 97 ASN A O 1
ATOM 812 N N . ARG A 1 98 ? -2.993 -0.879 1.072 1.00 90.19 98 ARG A N 1
ATOM 813 C CA . ARG A 1 98 ? -3.119 -2.243 1.609 1.00 90.19 98 ARG A CA 1
ATOM 814 C C . ARG A 1 98 ? -4.343 -2.416 2.500 1.00 90.19 98 ARG A C 1
ATOM 816 O O . ARG A 1 98 ? -4.538 -3.517 3.013 1.00 90.19 98 ARG A O 1
ATOM 823 N N . LEU A 1 99 ? -5.141 -1.370 2.671 1.00 91.56 99 LEU A N 1
ATOM 824 C CA . LEU A 1 99 ? -6.359 -1.379 3.460 1.00 91.56 99 LEU A CA 1
ATOM 825 C C . LEU A 1 99 ? -7.578 -1.374 2.539 1.00 91.56 99 LEU A C 1
ATOM 827 O O . LEU A 1 99 ? -7.546 -0.855 1.423 1.00 91.56 99 LEU A O 1
ATOM 831 N N . LYS A 1 100 ? -8.660 -1.980 3.011 1.00 90.38 100 LYS A N 1
ATOM 832 C CA . LYS A 1 100 ? -9.973 -1.919 2.370 1.00 90.38 100 LYS A CA 1
ATOM 833 C C . LYS A 1 100 ? -11.030 -1.762 3.461 1.00 90.38 100 LYS A C 1
ATOM 835 O O . LYS A 1 100 ? -10.909 -2.466 4.458 1.00 90.38 100 LYS A O 1
ATOM 840 N N . PRO A 1 101 ? -12.062 -0.920 3.301 1.00 90.88 101 PRO A N 1
ATOM 841 C CA . PRO A 1 101 ? -13.138 -0.835 4.286 1.00 90.88 101 PRO A CA 1
ATOM 842 C C . PRO A 1 101 ? -13.799 -2.204 4.493 1.00 90.88 101 PRO A C 1
ATOM 844 O O . PRO A 1 101 ? -14.048 -2.945 3.534 1.00 90.88 101 PRO A O 1
ATOM 847 N N . TYR A 1 102 ? -14.042 -2.552 5.754 1.00 91.12 102 TYR A N 1
ATOM 848 C CA . TYR A 1 102 ? -14.763 -3.757 6.134 1.00 91.12 102 TYR A CA 1
ATOM 849 C C . TYR A 1 102 ? -16.266 -3.481 6.092 1.00 91.12 102 TYR A C 1
ATOM 851 O O . TYR A 1 102 ? -16.771 -2.639 6.827 1.00 91.12 102 TYR A O 1
ATOM 859 N N . ILE A 1 103 ? -16.977 -4.201 5.227 1.00 87.06 103 ILE A N 1
ATOM 860 C CA . ILE A 1 103 ? -18.437 -4.145 5.142 1.00 87.06 103 ILE A CA 1
ATOM 861 C C . ILE A 1 103 ? -18.963 -5.323 5.955 1.00 87.06 103 ILE A C 1
ATOM 863 O O . ILE A 1 103 ? -18.791 -6.478 5.551 1.00 87.06 103 ILE A O 1
ATOM 867 N N . ALA A 1 104 ? -19.561 -5.033 7.110 1.00 81.81 104 ALA A N 1
ATOM 868 C CA . ALA A 1 104 ? -20.267 -6.044 7.879 1.00 81.81 104 ALA A CA 1
ATOM 869 C C . ALA A 1 104 ? -21.444 -6.563 7.045 1.00 81.81 104 ALA A C 1
ATOM 871 O O . ALA A 1 104 ? -22.160 -5.791 6.411 1.00 81.81 104 ALA A O 1
ATOM 872 N N . ARG A 1 105 ? -21.619 -7.882 7.008 1.00 79.00 105 ARG A N 1
ATOM 873 C CA . ARG A 1 105 ? -22.834 -8.474 6.453 1.00 79.00 105 ARG A CA 1
ATOM 874 C C . ARG A 1 105 ? -23.902 -8.406 7.541 1.00 79.00 105 ARG A C 1
ATOM 876 O O . ARG A 1 105 ? -23.652 -8.916 8.628 1.00 79.00 105 ARG A O 1
ATOM 883 N N . ASP A 1 106 ? -25.079 -7.871 7.233 1.00 65.00 106 ASP A N 1
ATOM 884 C CA . ASP A 1 106 ? -26.275 -7.889 8.102 1.00 65.00 106 ASP A CA 1
ATOM 885 C C . ASP A 1 106 ? -26.867 -9.302 8.299 1.00 65.00 106 ASP A C 1
ATOM 887 O O . ASP A 1 106 ? -28.042 -9.474 8.613 1.00 65.00 106 ASP A O 1
ATOM 891 N N . VAL A 1 107 ? -26.068 -10.354 8.109 1.00 55.22 107 VAL A N 1
ATOM 892 C CA . VAL A 1 107 ? -26.526 -11.729 8.294 1.00 55.22 107 VAL A CA 1
ATOM 893 C C . VAL A 1 107 ? -26.369 -12.066 9.777 1.00 55.22 107 VAL A C 1
ATOM 895 O O . VAL A 1 107 ? -25.237 -12.103 10.270 1.00 55.22 107 VAL A O 1
ATOM 898 N N . PRO A 1 108 ? -27.463 -12.312 10.520 1.00 49.31 108 PRO A N 1
ATOM 899 C CA . PRO A 1 108 ? -27.364 -12.720 11.909 1.00 49.31 108 PRO A CA 1
ATOM 900 C C . PRO A 1 108 ? -26.577 -14.033 11.991 1.00 49.31 108 PRO A C 1
ATOM 902 O O . PRO A 1 108 ? -26.948 -15.043 11.395 1.00 49.31 108 PRO A O 1
ATOM 905 N N . ALA A 1 109 ? -25.495 -14.013 12.773 1.00 53.19 109 ALA A N 1
ATOM 906 C CA . ALA A 1 109 ? -24.489 -15.069 12.941 1.00 53.19 109 ALA A CA 1
ATOM 907 C C . ALA A 1 109 ? -25.016 -16.461 13.373 1.00 53.19 109 ALA A C 1
ATOM 909 O O . ALA A 1 109 ? -24.229 -17.379 13.592 1.00 53.19 109 ALA A O 1
ATOM 910 N N . LYS A 1 110 ? -26.334 -16.643 13.505 1.00 46.53 110 LYS A N 1
ATOM 911 C CA . LYS A 1 110 ? -26.973 -17.914 13.865 1.00 46.53 110 LYS A CA 1
ATOM 912 C C . LYS A 1 110 ? -27.274 -18.817 12.660 1.00 46.53 110 LYS A C 1
ATOM 914 O O . LYS A 1 110 ? -27.314 -20.026 12.839 1.00 46.53 110 LYS A O 1
ATOM 919 N N . GLN A 1 111 ? -27.415 -18.280 11.444 1.00 44.16 111 GLN A N 1
ATOM 920 C CA . GLN A 1 111 ? -27.828 -19.083 10.278 1.00 44.16 111 GLN A CA 1
ATOM 921 C C . GLN A 1 111 ? -26.673 -19.827 9.582 1.00 44.16 111 GLN A C 1
ATOM 923 O O . GLN A 1 111 ? -26.894 -20.874 8.980 1.00 44.16 111 GLN A O 1
ATOM 928 N N . GLU A 1 112 ? -25.424 -19.359 9.688 1.00 52.03 112 GLU A N 1
ATOM 929 C CA . GLU A 1 112 ? -24.288 -20.014 9.011 1.00 52.03 112 GLU A CA 1
ATOM 930 C C . GLU A 1 112 ? -23.956 -21.396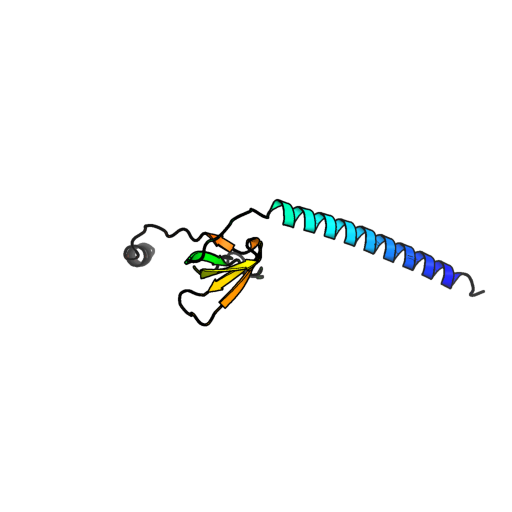 9.601 1.00 52.03 112 GLU A C 1
ATOM 932 O O . GLU A 1 112 ? -23.569 -22.302 8.862 1.00 52.03 112 GLU A O 1
ATOM 937 N N . GLN A 1 113 ? -24.158 -21.596 10.910 1.00 52.25 113 GLN A N 1
ATOM 938 C CA . GLN A 1 113 ? -23.935 -22.904 11.538 1.00 52.25 113 GLN A CA 1
ATOM 939 C C . GLN A 1 113 ? -25.031 -23.921 11.197 1.00 52.25 113 GLN A C 1
ATOM 941 O O . GLN A 1 113 ? -24.758 -25.119 11.154 1.00 52.25 113 GLN A O 1
ATOM 946 N N . GLU A 1 114 ? -26.246 -23.455 10.908 1.00 53.66 114 GLU A N 1
ATOM 947 C CA . GLU A 1 114 ? -27.373 -24.304 10.518 1.00 53.66 114 GLU A CA 1
ATOM 948 C C . GLU A 1 114 ? -27.247 -24.731 9.046 1.00 53.66 114 GLU A C 1
ATOM 950 O O . GLU A 1 114 ? -27.282 -25.923 8.750 1.00 53.66 114 GLU A O 1
ATOM 955 N N . ILE A 1 115 ? -26.899 -23.801 8.144 1.00 56.16 115 ILE A N 1
ATOM 956 C CA . ILE A 1 115 ? -26.719 -24.071 6.703 1.00 56.16 115 ILE A CA 1
ATOM 957 C C . ILE A 1 115 ? -25.571 -25.062 6.430 1.00 56.16 115 ILE A C 1
ATOM 959 O O . ILE A 1 115 ? -25.683 -25.913 5.546 1.00 56.16 115 ILE A O 1
ATOM 963 N N . VAL A 1 116 ? -24.460 -24.987 7.175 1.00 58.25 116 VAL A N 1
ATOM 964 C CA . VAL A 1 116 ? -23.347 -25.952 7.043 1.00 58.25 116 VAL A CA 1
ATOM 965 C C . VAL A 1 116 ? -23.754 -27.339 7.552 1.00 58.25 116 VAL A C 1
ATOM 967 O O . VAL A 1 116 ? -23.390 -28.352 6.953 1.00 58.25 116 VAL A O 1
ATOM 970 N N . ARG A 1 117 ? -24.547 -27.396 8.627 1.00 51.66 117 ARG A N 1
ATOM 971 C CA . ARG A 1 117 ? -25.019 -28.650 9.227 1.00 51.66 117 ARG A CA 1
ATOM 972 C C . ARG A 1 117 ? -26.083 -29.339 8.373 1.00 51.66 117 ARG A C 1
ATOM 974 O O . ARG A 1 117 ? -26.135 -30.564 8.352 1.00 51.66 117 ARG A O 1
ATOM 981 N N . GLU A 1 118 ? -26.885 -28.569 7.648 1.00 53.28 118 GLU A N 1
ATOM 982 C CA . GLU A 1 118 ? -27.922 -29.072 6.745 1.00 53.28 118 GLU A CA 1
ATOM 983 C C . GLU A 1 118 ? -27.338 -29.556 5.410 1.00 53.28 118 GLU A C 1
ATOM 985 O O . GLU A 1 118 ? -27.693 -30.632 4.935 1.00 53.28 118 GLU A O 1
ATOM 990 N N . LYS A 1 119 ? -26.342 -28.846 4.855 1.00 52.91 119 LYS A N 1
ATOM 991 C CA . LYS A 1 119 ? -25.607 -29.304 3.660 1.00 52.91 119 LYS A CA 1
ATOM 992 C C . LYS A 1 119 ? -24.869 -30.624 3.891 1.00 52.91 119 LYS A C 1
ATOM 994 O O . LYS A 1 119 ? -24.947 -31.514 3.056 1.00 52.91 119 LYS A O 1
ATOM 999 N N . SER A 1 120 ? -24.246 -30.797 5.059 1.00 52.66 120 SER A N 1
ATOM 1000 C CA . SER A 1 120 ? -23.600 -32.064 5.437 1.00 52.66 120 SER A CA 1
ATOM 1001 C C . SER A 1 120 ? -24.567 -33.252 5.538 1.00 52.66 120 SER A C 1
ATOM 1003 O O . SER A 1 120 ? -24.108 -34.386 5.439 1.00 52.66 120 SER A O 1
ATOM 1005 N N . ARG A 1 121 ? -25.868 -33.025 5.773 1.00 48.41 121 ARG A N 1
ATOM 1006 C CA . ARG A 1 121 ? -26.879 -34.097 5.821 1.00 48.41 121 ARG A CA 1
ATOM 1007 C C . ARG A 1 121 ? -27.393 -34.481 4.434 1.00 48.41 121 ARG A C 1
ATOM 1009 O O . ARG A 1 121 ? -27.766 -35.631 4.237 1.00 48.41 121 ARG A O 1
ATOM 1016 N N . ASN A 1 122 ? -27.405 -33.539 3.491 1.00 50.50 122 ASN A N 1
ATOM 1017 C CA . ASN A 1 122 ? -28.017 -33.736 2.176 1.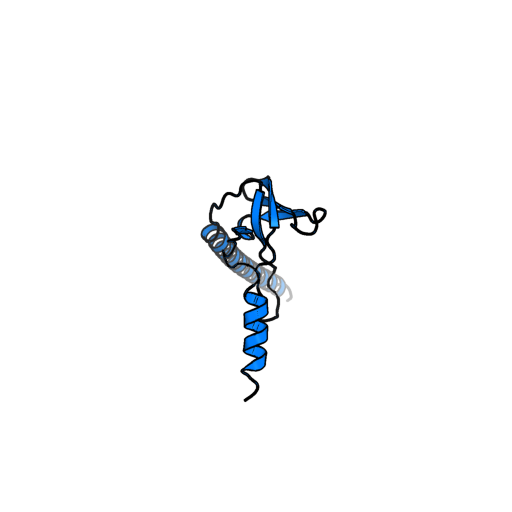00 50.50 122 ASN A CA 1
ATOM 1018 C C . ASN A 1 122 ? -27.042 -34.272 1.110 1.00 50.50 122 ASN A C 1
ATOM 1020 O O . ASN A 1 122 ? -27.502 -34.819 0.118 1.00 50.50 122 ASN A O 1
ATOM 1024 N N . ASP A 1 123 ? -25.725 -34.200 1.337 1.00 47.50 123 ASP A N 1
ATOM 1025 C CA . ASP A 1 123 ? -24.688 -34.744 0.434 1.00 47.50 123 ASP A CA 1
ATOM 1026 C C . ASP A 1 123 ? -24.377 -36.248 0.670 1.00 47.50 123 ASP A C 1
ATOM 1028 O O . ASP A 1 123 ? -23.337 -36.746 0.248 1.00 47.50 123 ASP A O 1
ATOM 1032 N N . SER A 1 124 ? -25.243 -36.988 1.379 1.00 47.88 124 SER A N 1
ATOM 1033 C CA . SER A 1 124 ? -25.072 -38.430 1.676 1.00 47.88 124 SER A CA 1
ATOM 1034 C C . SER A 1 124 ? -26.055 -39.358 0.937 1.00 47.88 124 SER A C 1
ATOM 1036 O O . SER A 1 124 ? -26.330 -40.447 1.436 1.00 47.88 124 SER A O 1
ATOM 1038 N N . HIS A 1 125 ? -26.595 -38.948 -0.216 1.00 38.53 125 HIS A N 1
ATOM 1039 C CA . HIS A 1 125 ? -27.389 -39.817 -1.101 1.00 38.53 125 HIS A CA 1
ATOM 1040 C C . HIS A 1 125 ? -26.739 -39.951 -2.476 1.00 38.53 125 HIS A C 1
ATOM 1042 O O . HIS A 1 125 ? -26.432 -38.899 -3.080 1.00 38.53 125 HIS A O 1
#

Nearest PDB structures (foldseek):
  3oyj-assembly1_A-2  TM=9.049E-01  e=6.797E-03  Human spumaretrovirus
  4bac-assembly1_A-2  TM=8.557E-01  e=7.651E-03  Human spumaretrovirus
  6rny-assembly1_O  TM=7.965E-01  e=4.009E-02  Human spumaretrovirus
  8hlo-assembly1_A  TM=7.357E-01  e=1.033E-01  Mus musculus
  2ed1-assembly1_A  TM=5.996E-01  e=9.735E-02  Homo sapiens

pLDDT: mean 81.13, std 15.93, range [38.53, 97.31]

Radius of gyration: 25.78 Å; Cα contacts (8 Å, |Δi|>4): 120; chains: 1; bounding box: 78×51×51 Å

Sequence (125 aa):
MEGNQHEEYSRQWKKAQELANQHLFKAQTKQKKYYDDGTKSVKYNPGDLVLLKAPPQARKFRNRWNGPFKIIRGFSEITYEIQNITNEKQKSIVPCNRLKPYIARDVPAKQEQEIVREKSRNDSH

Foldseek 3Di:
DPPPVVVVVVVVVVVVVVVVVVVVVVVVVVVVVVVVVLDDQDDDDFFFWKWFAADDDPDPPDDRTDATWTFHAAPDSFWTWTAHPVDRVDIDIGGPSRIDGDDDDPDPPPVVVVVVVVVVVPVPD

InterPro domains:
  IPR054465 Integrase p58-like, C-terminal domain [PF22938] (67-101)